Protein AF-A0A3C0DLJ5-F1 (afdb_monomer)

Solvent-accessible surface area (backbone atoms only — not comparable to full-atom values): 8445 Å² total; per-residue (Å²): 140,84,63,68,72,59,55,52,51,51,50,52,49,51,50,53,51,44,49,55,64,76,27,51,67,60,54,44,44,67,79,50,67,74,74,63,48,68,62,45,38,54,42,17,58,76,64,75,43,61,41,66,59,54,50,51,48,23,43,72,58,29,67,68,31,35,83,37,67,49,98,91,56,24,29,5,29,49,40,42,40,62,72,59,46,44,52,52,22,49,76,71,75,52,65,65,94,54,74,71,54,33,46,38,61,71,53,21,48,47,50,40,48,50,51,52,44,50,35,20,65,74,44,78,65,32,62,65,42,21,54,48,18,70,76,66,34,57,71,54,47,51,51,33,49,74,72,60,81,41,88,64,123

Foldseek 3Di:
DDDPVVVVVVVVVVVVVVCCVVCVVVVVCVVPVQPPQVLLVVLCVVLVHDSVLLSVQLCVQPVQQLQDADPVGQHGRNRHHPVQLQVQCVVVVRGDPDPVCSSPHNSVSNSNSSQLSVLCVVVVNLPQLSVCCSVVNPVVSVVCCVVVVDVSD

Secondary structure (DSSP, 8-state):
---HHHHHHHHHHHHHHHHHHHTHHHH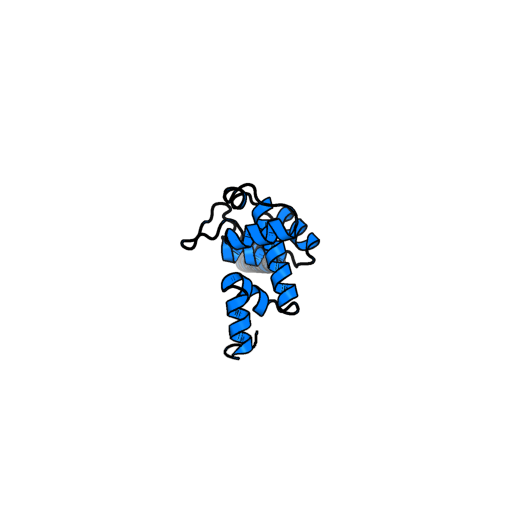HHHHS--TTHHHHHHHHHHHT--HHHHHHHHHHHHTT-TT-B-TT--BTTTTB-HHHHHHHHHHTT---S-GGGGGSHHHHHHHHHHHHHHHHHHTTT-HHHHHHHHHH-HHHHHHHHHTTS----

Sequence (153 aa):
MQPKGRLLRWIIFWVLVAAGFFGGKWFMRFLYPLHYADTIKIEADRNGLDPMLVQAVVRVESRFNPSAKSSKGAIGLMQLMPETADWIAEKKGEPLPNTEELFKPAVNIRLGVSYLKDLLQEFDDSIPTALAAYNAGRGNVRRWLDVKVWDGK

Radius of gyration: 21.62 Å; Cα contacts (8 Å, |Δi|>4): 150; chains: 1; bounding box: 32×76×37 Å

Nearest PDB structures (foldseek):
  5ohu-assembly1_A  TM=9.473E-01  e=5.322E-09  Pseudomonas aeruginosa
  6fc4-assembly1_A  TM=9.479E-01  e=6.911E-09  Pseudomonas aeruginosa
  1qsa-assembly1_A  TM=8.587E-01  e=9.882E-07  Escherichia coli
  1sly-assembly1_A  TM=8.760E-01  e=2.163E-06  Escherichia coli
  4hjv-assembly2_B  TM=8.961E-01  e=1.941E-05  Escherichia coli K-12

Mean predicted aligned error: 7.93 Å

Structure (mmCIF, N/CA/C/O backbone):
data_AF-A0A3C0DLJ5-F1
#
_entry.id   AF-A0A3C0DLJ5-F1
#
loop_
_atom_site.group_PDB
_atom_site.id
_atom_site.type_symbol
_atom_site.label_atom_id
_atom_site.label_alt_id
_atom_site.label_comp_id
_atom_site.label_asym_id
_atom_site.label_entity_id
_atom_site.label_seq_id
_atom_site.pdbx_PDB_ins_code
_atom_site.Cartn_x
_atom_site.Cartn_y
_atom_site.Cartn_z
_atom_site.occupancy
_atom_site.B_iso_or_equiv
_atom_site.auth_seq_id
_atom_site.auth_comp_id
_atom_site.auth_asym_id
_atom_site.auth_atom_id
_atom_site.pdbx_PDB_model_num
ATOM 1 N N . MET A 1 1 ? 12.771 -64.072 17.659 1.00 55.94 1 MET A N 1
ATOM 2 C CA . MET A 1 1 ? 12.129 -62.869 18.251 1.00 55.94 1 MET A CA 1
ATOM 3 C C . MET A 1 1 ? 13.146 -61.730 18.140 1.00 55.94 1 MET A C 1
ATOM 5 O O . MET A 1 1 ? 14.228 -61.919 18.653 1.00 55.94 1 MET A O 1
ATOM 9 N N . GLN A 1 2 ? 13.010 -60.612 17.418 1.00 61.12 2 GLN A N 1
ATOM 10 C CA . GLN A 1 2 ? 11.877 -59.824 16.916 1.00 61.12 2 GLN A CA 1
ATOM 11 C C . GLN A 1 2 ? 12.147 -59.281 15.489 1.00 61.12 2 GLN A C 1
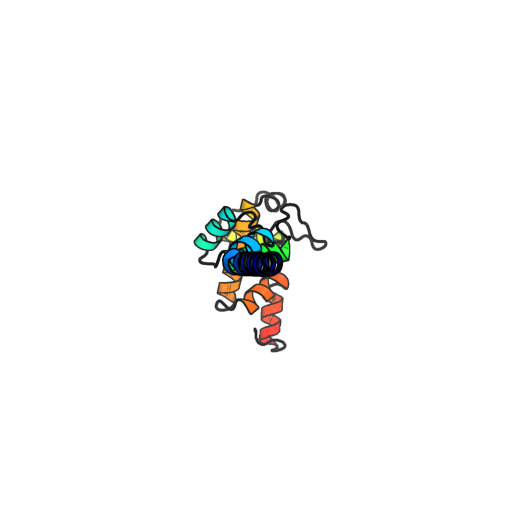ATOM 13 O O . GLN A 1 2 ? 13.308 -59.070 15.136 1.00 61.12 2 GLN A O 1
ATOM 18 N N . PRO A 1 3 ? 11.099 -58.883 14.736 1.00 55.28 3 PRO A N 1
ATOM 19 C CA . PRO A 1 3 ? 11.225 -57.621 13.997 1.00 55.28 3 PRO A CA 1
ATOM 20 C C . PRO A 1 3 ? 9.969 -56.730 14.034 1.00 55.28 3 PRO A C 1
ATOM 22 O O . PRO A 1 3 ? 9.873 -55.789 13.250 1.00 55.28 3 PRO A O 1
ATOM 25 N N . LYS A 1 4 ? 9.015 -56.962 14.950 1.00 58.50 4 LYS A N 1
ATOM 26 C CA . LYS A 1 4 ? 7.794 -56.132 15.046 1.00 58.50 4 LYS A CA 1
ATOM 27 C C . LYS A 1 4 ? 8.103 -54.648 15.329 1.00 58.50 4 LYS A C 1
ATOM 29 O O . LYS A 1 4 ? 7.449 -53.774 14.772 1.00 58.50 4 LYS A O 1
ATOM 34 N N . GLY A 1 5 ? 9.160 -54.355 16.096 1.00 60.75 5 GLY A N 1
ATOM 35 C CA . GLY A 1 5 ? 9.587 -52.979 16.389 1.00 60.75 5 GLY A CA 1
ATOM 36 C C . GLY A 1 5 ? 10.189 -52.218 15.199 1.00 60.75 5 GLY A C 1
ATOM 37 O O . GLY A 1 5 ? 10.123 -50.993 15.169 1.00 60.75 5 GLY A O 1
ATOM 38 N N . ARG A 1 6 ? 10.741 -52.915 14.192 1.00 71.75 6 ARG A N 1
ATOM 39 C CA . ARG A 1 6 ? 11.268 -52.274 12.972 1.00 71.75 6 ARG A CA 1
ATOM 40 C C . ARG A 1 6 ? 10.135 -51.827 12.053 1.00 71.75 6 ARG A C 1
ATOM 42 O O . ARG A 1 6 ? 10.159 -50.701 11.576 1.00 71.75 6 ARG A O 1
ATOM 49 N N . LEU A 1 7 ? 9.125 -52.676 11.869 1.00 76.75 7 LEU A N 1
ATOM 50 C CA . LEU A 1 7 ? 7.953 -52.360 11.051 1.00 76.75 7 LEU A CA 1
ATOM 51 C C . LEU A 1 7 ? 7.152 -51.187 11.636 1.00 76.75 7 LEU A C 1
ATOM 53 O O . LEU A 1 7 ? 6.780 -50.277 10.904 1.00 76.75 7 LEU A O 1
ATOM 57 N N . LEU A 1 8 ? 6.971 -51.155 12.961 1.00 83.50 8 LEU A N 1
ATOM 58 C CA . LEU A 1 8 ? 6.282 -50.057 13.642 1.00 83.50 8 LEU A CA 1
ATOM 59 C C . LEU A 1 8 ? 6.999 -48.708 13.461 1.00 83.50 8 LEU A C 1
ATOM 61 O O . LEU A 1 8 ? 6.348 -47.694 13.239 1.00 83.50 8 LEU A O 1
ATOM 65 N N . ARG A 1 9 ? 8.339 -48.692 13.493 1.00 81.62 9 ARG A N 1
ATOM 66 C CA . ARG A 1 9 ? 9.135 -47.478 13.236 1.00 81.62 9 ARG A CA 1
ATOM 67 C C . ARG A 1 9 ? 8.966 -46.964 11.809 1.00 81.62 9 ARG A C 1
ATOM 69 O O . ARG A 1 9 ? 8.850 -45.759 11.621 1.00 81.62 9 ARG A O 1
ATOM 76 N N . TRP A 1 10 ? 8.900 -47.860 10.827 1.00 87.19 10 TRP A N 1
ATOM 77 C CA . TRP A 1 10 ? 8.634 -47.484 9.438 1.00 87.19 10 TRP A CA 1
ATOM 78 C C . TRP A 1 10 ? 7.205 -46.981 9.232 1.00 87.19 10 TRP A C 1
ATOM 80 O O . TRP A 1 10 ? 7.013 -46.012 8.508 1.00 87.19 10 TRP A O 1
ATOM 90 N N . ILE A 1 11 ? 6.215 -47.566 9.914 1.00 88.31 11 ILE A N 1
ATOM 91 C CA . ILE A 1 11 ? 4.833 -47.065 9.896 1.00 88.31 11 ILE A CA 1
ATOM 92 C C . ILE A 1 11 ? 4.770 -45.655 10.492 1.00 88.31 11 ILE A C 1
ATOM 94 O O . ILE A 1 11 ? 4.225 -44.759 9.859 1.00 88.31 11 ILE A O 1
ATOM 98 N N . ILE A 1 12 ? 5.376 -45.426 11.661 1.00 87.12 12 ILE A N 1
ATOM 99 C CA . ILE A 1 12 ? 5.425 -44.096 12.292 1.00 87.12 12 ILE A CA 1
ATOM 100 C C . ILE A 1 12 ? 6.140 -43.088 11.383 1.00 87.12 12 ILE A C 1
ATOM 102 O O . ILE A 1 12 ? 5.647 -41.980 11.196 1.00 87.12 12 ILE A O 1
ATOM 106 N N . PHE A 1 13 ? 7.261 -43.477 10.772 1.00 88.00 13 PHE A N 1
ATOM 107 C CA . PHE A 1 13 ? 7.987 -42.637 9.821 1.00 88.00 13 PHE A CA 1
ATOM 108 C C . PHE A 1 13 ? 7.111 -42.239 8.627 1.00 88.00 13 PHE A C 1
ATOM 110 O O . PHE A 1 13 ? 6.992 -41.055 8.330 1.00 88.00 13 PHE A O 1
ATOM 117 N N . TRP A 1 14 ? 6.432 -43.195 7.987 1.00 87.69 14 TRP A N 1
ATOM 118 C CA . TRP A 1 14 ? 5.554 -42.906 6.852 1.00 87.69 14 TRP A CA 1
ATOM 119 C C . TRP A 1 14 ? 4.288 -42.140 7.245 1.00 87.69 14 TRP A C 1
ATOM 121 O O . TRP A 1 14 ? 3.825 -41.329 6.453 1.00 87.69 14 TRP A O 1
ATOM 131 N N . VAL A 1 15 ? 3.766 -42.311 8.463 1.00 82.94 15 VAL A N 1
ATOM 132 C CA . VAL A 1 15 ? 2.671 -41.485 9.003 1.00 82.94 15 VAL A CA 1
ATOM 133 C C . VAL A 1 15 ? 3.126 -40.040 9.218 1.00 82.94 15 VAL A C 1
ATOM 135 O O . VAL A 1 15 ? 2.387 -39.126 8.874 1.00 82.94 15 VAL A O 1
ATOM 138 N N . LEU A 1 16 ? 4.343 -39.809 9.719 1.00 80.06 16 LEU A N 1
ATOM 139 C CA . LEU A 1 16 ? 4.908 -38.462 9.875 1.00 80.06 16 LEU A CA 1
ATOM 140 C C . LEU A 1 16 ? 5.226 -37.810 8.522 1.00 80.06 16 LEU A C 1
ATOM 142 O O . LEU A 1 16 ? 4.925 -36.635 8.322 1.00 80.06 16 LEU A O 1
ATOM 146 N N . VAL A 1 17 ? 5.766 -38.578 7.570 1.00 79.56 17 VAL A N 1
ATOM 147 C CA . VAL A 1 17 ? 5.984 -38.128 6.187 1.00 79.56 17 VAL A CA 1
ATOM 148 C C . VAL A 1 17 ? 4.650 -37.796 5.518 1.00 79.56 17 VAL A C 1
ATOM 150 O O . VAL A 1 17 ? 4.517 -36.722 4.941 1.00 79.56 17 VAL A O 1
ATOM 153 N N . ALA A 1 18 ? 3.634 -38.653 5.649 1.00 74.81 18 ALA A N 1
ATOM 154 C CA . ALA A 1 18 ? 2.299 -38.411 5.111 1.00 74.81 18 ALA A CA 1
ATOM 155 C C . ALA A 1 18 ? 1.600 -37.231 5.802 1.00 74.81 18 ALA A C 1
ATOM 157 O O . ALA A 1 18 ? 0.967 -36.435 5.122 1.00 74.81 18 ALA A O 1
ATOM 158 N N . ALA A 1 19 ? 1.752 -37.048 7.115 1.00 70.31 19 ALA A N 1
ATOM 159 C CA . ALA A 1 19 ? 1.232 -35.881 7.827 1.00 70.31 19 ALA A CA 1
ATOM 160 C C . ALA A 1 19 ? 1.895 -34.576 7.353 1.00 70.31 19 ALA A C 1
ATOM 162 O O . ALA A 1 19 ? 1.210 -33.569 7.196 1.00 70.31 19 ALA A O 1
ATOM 163 N N . GLY A 1 20 ? 3.197 -34.596 7.047 1.00 66.50 20 GLY A N 1
ATOM 164 C CA . GLY A 1 20 ? 3.885 -33.475 6.398 1.00 66.50 20 GLY A CA 1
ATOM 165 C C . GLY A 1 20 ? 3.417 -33.239 4.955 1.00 66.50 20 GLY A C 1
ATOM 166 O O . GLY A 1 20 ? 3.228 -32.095 4.548 1.00 66.50 20 GLY A O 1
ATOM 167 N N . PHE A 1 21 ? 3.165 -34.313 4.201 1.00 65.00 21 PHE A N 1
ATOM 168 C CA . PHE A 1 21 ? 2.772 -34.265 2.788 1.00 65.00 21 PHE A CA 1
ATOM 169 C C . PHE A 1 21 ? 1.307 -33.828 2.588 1.00 65.00 21 PHE A C 1
ATOM 171 O O . PHE A 1 21 ? 1.022 -32.951 1.776 1.00 65.00 21 PHE A O 1
ATOM 178 N N . PHE A 1 22 ? 0.373 -34.367 3.378 1.00 60.50 22 PHE A N 1
ATOM 179 C CA . PHE A 1 22 ? -1.043 -33.970 3.402 1.00 60.50 22 PHE A CA 1
ATOM 180 C C . PHE A 1 22 ? -1.285 -32.686 4.214 1.00 60.50 22 PHE A C 1
ATOM 182 O O . PHE A 1 22 ? -2.289 -32.000 4.019 1.00 60.50 22 PHE A O 1
ATOM 189 N N . GLY A 1 23 ? -0.348 -32.316 5.089 1.00 58.69 23 GLY A N 1
ATOM 190 C CA . GLY A 1 23 ? -0.403 -31.124 5.928 1.00 58.69 23 GLY A CA 1
ATOM 191 C C . GLY A 1 23 ? 0.077 -29.841 5.258 1.00 58.69 23 GLY A C 1
ATOM 192 O O . GLY A 1 23 ? 0.071 -28.814 5.925 1.00 58.69 23 GLY A O 1
ATOM 193 N N . GLY A 1 24 ? 0.457 -29.838 3.975 1.00 68.06 24 GLY A N 1
ATOM 194 C CA . GLY A 1 24 ? 1.094 -28.683 3.325 1.00 68.06 24 GLY A CA 1
ATOM 195 C C . GLY A 1 24 ? 0.374 -27.346 3.554 1.00 68.06 24 GLY A C 1
ATOM 196 O O . GLY A 1 24 ? 0.997 -26.367 3.947 1.00 68.06 24 GLY A O 1
ATOM 197 N N . LYS A 1 25 ? -0.959 -27.292 3.426 1.00 68.06 25 LYS A N 1
ATOM 198 C CA . LYS A 1 25 ? -1.722 -26.057 3.707 1.00 68.06 25 LYS A CA 1
ATOM 199 C C . LYS A 1 25 ? -1.898 -25.770 5.201 1.00 68.06 25 LYS A C 1
ATOM 201 O O . LYS A 1 25 ? -1.890 -24.609 5.595 1.00 68.06 25 LYS A O 1
ATOM 206 N N . TRP A 1 26 ? -2.077 -26.798 6.027 1.00 69.69 26 TRP A N 1
ATOM 207 C CA . TRP A 1 26 ? -2.259 -26.645 7.476 1.00 69.69 26 TRP A CA 1
ATOM 208 C C . TRP A 1 26 ? -0.965 -26.183 8.158 1.00 69.69 26 TRP A C 1
ATOM 210 O O . TRP A 1 26 ? -0.971 -25.207 8.901 1.00 69.69 26 TRP A O 1
ATOM 220 N N . PHE A 1 27 ? 0.156 -26.813 7.817 1.00 73.25 27 PHE A N 1
ATOM 221 C CA . PHE A 1 27 ? 1.493 -26.453 8.270 1.00 73.25 27 PHE A CA 1
ATOM 222 C C . PHE A 1 27 ? 1.899 -25.057 7.784 1.00 73.25 27 PHE A C 1
ATOM 224 O O . PHE A 1 27 ? 2.419 -24.261 8.560 1.00 73.25 27 PHE A O 1
ATOM 231 N N . MET A 1 28 ? 1.579 -24.699 6.534 1.00 72.69 28 MET A N 1
ATOM 232 C CA . MET A 1 28 ? 1.812 -23.335 6.049 1.00 72.69 28 MET A CA 1
ATOM 233 C C . MET A 1 28 ? 0.946 -22.304 6.775 1.00 72.69 28 MET A C 1
ATOM 235 O O . MET A 1 28 ? 1.458 -21.251 7.124 1.00 72.69 28 MET A O 1
ATOM 239 N N . ARG A 1 29 ? -0.325 -22.593 7.083 1.00 71.44 29 ARG A N 1
ATOM 240 C CA . ARG A 1 29 ? -1.164 -21.701 7.913 1.00 71.44 29 ARG A CA 1
ATOM 241 C C . ARG A 1 29 ? -0.652 -21.574 9.348 1.00 71.44 29 ARG A C 1
ATOM 243 O O . ARG A 1 29 ? -0.837 -20.529 9.960 1.00 71.44 29 ARG A O 1
ATOM 250 N N . PHE A 1 30 ? -0.003 -22.612 9.867 1.00 77.00 30 PHE A N 1
ATOM 251 C CA . PHE A 1 30 ? 0.663 -22.574 11.165 1.00 77.00 30 PHE A CA 1
ATOM 252 C C . PHE A 1 30 ? 1.916 -21.678 11.142 1.00 77.00 30 PHE A C 1
ATOM 254 O O . PHE A 1 30 ? 2.087 -20.847 12.027 1.00 77.00 30 PHE A O 1
ATOM 261 N N . LEU A 1 31 ? 2.762 -21.784 10.109 1.00 75.50 31 LEU A N 1
ATOM 262 C CA . LEU A 1 31 ? 3.952 -20.931 9.939 1.00 75.50 31 LEU A CA 1
ATOM 263 C C . LEU A 1 31 ? 3.622 -19.491 9.490 1.00 75.50 31 LEU A C 1
ATOM 265 O O . LEU A 1 31 ? 4.371 -18.548 9.763 1.00 75.50 31 LEU A O 1
ATOM 269 N N . TYR A 1 32 ? 2.505 -19.317 8.785 1.00 72.12 32 TYR A N 1
ATOM 270 C CA . TYR A 1 32 ? 2.026 -18.059 8.220 1.00 72.12 32 TYR A CA 1
ATOM 271 C C . TYR A 1 32 ? 0.575 -17.812 8.666 1.00 72.12 32 TYR A C 1
ATOM 273 O O . TYR A 1 32 ? -0.346 -17.957 7.855 1.00 72.12 32 TYR A O 1
ATOM 281 N N . PRO A 1 33 ? 0.349 -17.448 9.945 1.00 78.81 33 PRO A N 1
ATOM 282 C CA . PRO A 1 33 ? -0.986 -17.125 10.428 1.00 78.81 33 PRO A CA 1
ATOM 283 C C . PRO A 1 33 ? -1.562 -15.941 9.642 1.00 78.81 33 PRO A C 1
ATOM 285 O O . PRO A 1 33 ? -0.912 -14.910 9.456 1.00 78.81 33 PRO A O 1
ATOM 288 N N . LEU A 1 34 ? -2.789 -16.115 9.150 1.00 81.12 34 LEU A N 1
ATOM 289 C CA . LEU A 1 34 ? -3.474 -15.148 8.295 1.00 81.12 34 LEU A CA 1
ATOM 290 C C . LEU A 1 34 ? -4.221 -14.133 9.167 1.00 81.12 34 LEU A C 1
ATOM 292 O O . LEU A 1 34 ? -5.417 -14.267 9.418 1.00 81.12 34 LEU A O 1
ATOM 296 N N . HIS A 1 35 ? -3.507 -13.123 9.661 1.00 89.69 35 HIS A N 1
ATOM 297 C CA . HIS A 1 35 ? -4.129 -12.018 10.392 1.00 89.69 35 HIS A CA 1
ATOM 298 C C . HIS A 1 35 ? -4.927 -11.120 9.439 1.00 89.69 35 HIS A C 1
ATOM 300 O O . HIS A 1 35 ? -4.530 -10.918 8.290 1.00 89.69 35 HIS A O 1
ATOM 306 N N . TYR A 1 36 ? -6.049 -10.581 9.932 1.00 96.06 36 TYR A N 1
ATOM 307 C CA . TYR A 1 36 ? -6.948 -9.685 9.188 1.00 96.06 36 TYR A CA 1
ATOM 308 C C . TYR A 1 36 ? -7.472 -10.269 7.864 1.00 96.06 36 TYR A C 1
ATOM 310 O O . TYR A 1 36 ? -7.814 -9.515 6.957 1.00 96.06 36 TYR A O 1
ATOM 318 N N . ALA A 1 37 ? -7.540 -11.602 7.745 1.00 94.12 37 ALA A N 1
ATOM 319 C CA . ALA A 1 37 ? -7.867 -12.293 6.498 1.00 94.12 37 ALA A CA 1
ATOM 320 C C . ALA A 1 37 ? -9.196 -11.830 5.884 1.00 94.12 37 ALA A C 1
ATOM 322 O O . ALA A 1 37 ? -9.245 -11.572 4.686 1.00 94.12 37 ALA A O 1
ATOM 323 N N . ASP A 1 38 ? -10.241 -11.659 6.698 1.00 96.06 38 ASP A N 1
ATOM 324 C CA . ASP A 1 38 ? -11.552 -11.216 6.215 1.00 96.06 38 ASP A CA 1
ATOM 325 C C . ASP A 1 38 ? -11.502 -9.785 5.675 1.00 96.06 38 ASP A C 1
ATOM 327 O O . ASP A 1 38 ? -11.992 -9.516 4.582 1.00 96.06 38 ASP A O 1
ATOM 331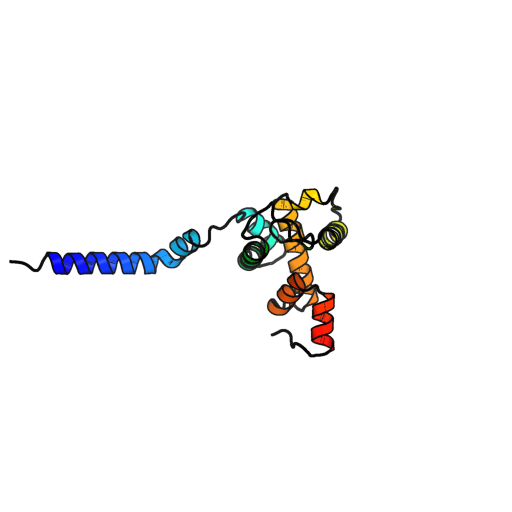 N N . THR A 1 39 ? -10.853 -8.868 6.399 1.00 97.94 39 THR A N 1
ATOM 332 C CA . THR A 1 39 ? -10.695 -7.471 5.971 1.00 97.94 39 THR A CA 1
ATOM 333 C C . THR A 1 39 ? -9.857 -7.372 4.701 1.00 97.94 39 THR A C 1
ATOM 335 O O . THR A 1 39 ? -10.249 -6.680 3.766 1.00 97.94 39 THR A O 1
ATOM 338 N N . ILE A 1 40 ? -8.736 -8.098 4.641 1.00 98.44 40 ILE A N 1
ATOM 339 C CA . ILE A 1 40 ? -7.883 -8.172 3.451 1.00 98.44 40 ILE A CA 1
ATOM 340 C C . ILE A 1 40 ? -8.681 -8.709 2.269 1.00 98.44 40 ILE A C 1
ATOM 342 O O . ILE A 1 40 ? -8.651 -8.106 1.205 1.00 98.44 40 ILE A O 1
ATOM 346 N N . LYS A 1 41 ? -9.420 -9.806 2.456 1.00 97.88 41 LYS A N 1
ATOM 347 C CA . LYS A 1 41 ? -10.227 -10.412 1.398 1.00 97.88 41 LYS A CA 1
ATOM 348 C C . LYS A 1 41 ? -11.296 -9.448 0.889 1.00 97.88 41 LYS A C 1
ATOM 350 O O . LYS A 1 41 ? -11.401 -9.264 -0.314 1.00 97.88 41 LYS A O 1
ATOM 355 N N . ILE A 1 42 ? -12.052 -8.808 1.782 1.00 98.38 42 ILE A N 1
ATOM 356 C CA . ILE A 1 42 ? -13.101 -7.848 1.408 1.00 98.38 42 ILE A CA 1
ATOM 357 C C . ILE A 1 42 ? -12.516 -6.692 0.592 1.00 98.38 42 ILE A C 1
ATOM 359 O O . ILE A 1 42 ? -13.053 -6.356 -0.461 1.00 98.38 42 ILE A O 1
ATOM 363 N N . GLU A 1 43 ? -11.430 -6.077 1.061 1.00 98.50 43 GLU A N 1
ATOM 364 C CA . GLU A 1 43 ? -10.843 -4.925 0.371 1.00 98.50 43 GLU A CA 1
ATOM 365 C C . GLU A 1 43 ? -10.138 -5.328 -0.930 1.00 98.50 43 GLU A C 1
ATOM 367 O O . GLU A 1 43 ? -10.246 -4.608 -1.925 1.00 98.50 43 GLU A O 1
ATOM 372 N N . ALA A 1 44 ? -9.469 -6.483 -0.962 1.00 98.50 44 ALA A N 1
ATOM 373 C CA . ALA A 1 44 ? -8.868 -7.032 -2.175 1.00 98.50 44 ALA A CA 1
ATOM 374 C C . ALA A 1 44 ? -9.938 -7.324 -3.237 1.00 98.50 44 ALA A C 1
ATOM 376 O O . ALA A 1 44 ? -9.827 -6.824 -4.356 1.00 98.50 44 ALA A O 1
ATOM 377 N N . ASP A 1 45 ? -11.019 -8.019 -2.863 1.00 98.38 45 ASP A N 1
ATOM 378 C CA . ASP A 1 45 ? -12.145 -8.330 -3.751 1.00 98.38 45 ASP A CA 1
ATOM 379 C C . ASP A 1 45 ? -12.781 -7.035 -4.300 1.00 98.38 45 ASP A C 1
ATOM 381 O O . ASP A 1 45 ? -13.028 -6.924 -5.501 1.00 98.38 45 ASP A O 1
ATOM 385 N N . ARG A 1 46 ? -12.971 -6.007 -3.454 1.00 97.88 46 ARG A N 1
ATOM 386 C CA . ARG A 1 46 ? -13.494 -4.682 -3.860 1.00 97.88 46 ARG A CA 1
ATOM 387 C C . ARG A 1 46 ? -12.639 -3.970 -4.908 1.00 97.88 46 ARG A C 1
ATOM 389 O O . ARG A 1 46 ? -13.175 -3.169 -5.669 1.00 97.88 46 ARG A O 1
ATOM 396 N N . ASN A 1 47 ? -11.333 -4.225 -4.931 1.00 97.94 47 ASN A N 1
ATOM 397 C CA . ASN A 1 47 ? -10.389 -3.590 -5.855 1.00 97.94 47 ASN A CA 1
ATOM 398 C C . ASN A 1 47 ? -9.930 -4.534 -6.981 1.00 97.94 47 ASN A C 1
ATOM 400 O O . ASN A 1 47 ? -9.081 -4.151 -7.788 1.00 97.94 47 ASN A O 1
ATOM 404 N N . GLY A 1 48 ? -10.474 -5.755 -7.048 1.00 97.81 48 GLY A N 1
ATOM 405 C CA . GLY A 1 48 ? -10.071 -6.769 -8.023 1.00 97.81 48 GLY A CA 1
ATOM 406 C C . GLY A 1 48 ? -8.615 -7.218 -7.868 1.00 97.81 48 GLY A C 1
ATOM 407 O O . GLY A 1 48 ? -7.951 -7.471 -8.869 1.00 97.81 48 GLY A O 1
ATOM 408 N N . LEU A 1 49 ? -8.099 -7.263 -6.636 1.00 98.38 49 LEU A N 1
ATOM 409 C CA . LEU A 1 49 ? -6.754 -7.751 -6.324 1.00 98.38 49 LEU A CA 1
ATOM 410 C C . LEU A 1 49 ? -6.799 -9.168 -5.753 1.00 98.38 49 LEU A C 1
ATOM 412 O O . LEU A 1 49 ? -7.765 -9.552 -5.100 1.00 98.38 49 LEU A O 1
ATOM 416 N N . ASP A 1 50 ? -5.712 -9.918 -5.926 1.00 97.94 50 ASP A N 1
ATOM 417 C CA . ASP A 1 50 ? -5.514 -11.181 -5.214 1.00 97.94 50 ASP A CA 1
ATOM 418 C C . ASP A 1 50 ? -5.329 -10.910 -3.701 1.00 97.94 50 ASP A C 1
ATOM 420 O O . ASP A 1 50 ? -4.374 -10.220 -3.315 1.00 97.94 50 ASP A O 1
ATOM 424 N N . PRO A 1 51 ? -6.180 -11.463 -2.812 1.00 97.44 51 PRO A N 1
ATOM 425 C CA . PRO A 1 51 ? -5.999 -11.343 -1.367 1.00 97.44 51 PRO A CA 1
ATOM 426 C C . PRO A 1 51 ? -4.626 -11.826 -0.880 1.00 97.44 51 PRO A C 1
ATOM 428 O O . PRO A 1 51 ? -4.102 -11.292 0.099 1.00 97.44 51 PRO A O 1
ATOM 431 N N . MET A 1 52 ? -4.013 -12.807 -1.554 1.00 95.62 52 MET A N 1
ATOM 432 C CA . MET A 1 52 ? -2.677 -13.296 -1.205 1.00 95.62 52 MET A CA 1
ATOM 433 C C . MET A 1 52 ? -1.587 -12.261 -1.494 1.00 95.62 52 MET A C 1
ATOM 435 O O . MET A 1 52 ? -0.647 -12.146 -0.705 1.00 95.62 52 MET A O 1
ATOM 439 N N . LEU A 1 53 ? -1.726 -11.471 -2.565 1.00 97.94 53 LEU A N 1
ATOM 440 C CA . LEU A 1 53 ? -0.818 -10.361 -2.861 1.00 97.94 53 LEU A CA 1
ATOM 441 C C . LEU A 1 53 ? -0.897 -9.296 -1.763 1.00 97.94 53 LEU A C 1
ATOM 443 O O . LEU A 1 53 ? 0.128 -8.907 -1.205 1.00 97.94 53 LEU A O 1
ATOM 447 N N . VAL A 1 54 ? -2.110 -8.874 -1.396 1.00 98.38 54 VAL A N 1
ATOM 448 C CA . VAL A 1 54 ? -2.314 -7.892 -0.317 1.00 98.38 54 VAL A CA 1
ATOM 449 C C . VAL A 1 54 ? -1.735 -8.411 0.998 1.00 98.38 54 VAL A C 1
ATOM 451 O O . VAL A 1 54 ? -1.051 -7.687 1.720 1.00 98.38 54 VAL A O 1
ATOM 454 N N . GLN A 1 55 ? -1.953 -9.689 1.301 1.00 96.75 55 GLN A N 1
ATOM 455 C CA . GLN A 1 55 ? -1.425 -10.308 2.507 1.00 96.75 55 GLN A CA 1
ATOM 456 C C . GLN A 1 55 ? 0.106 -10.383 2.520 1.00 96.75 55 GLN A C 1
ATOM 458 O O . GLN A 1 55 ? 0.717 -10.182 3.573 1.00 96.75 55 GLN A O 1
ATOM 463 N N . ALA A 1 56 ? 0.730 -10.635 1.367 1.00 96.75 56 ALA A N 1
ATOM 464 C CA . ALA A 1 56 ? 2.178 -10.583 1.222 1.00 96.75 56 ALA A CA 1
ATOM 465 C C . ALA A 1 56 ? 2.712 -9.169 1.494 1.00 96.75 56 ALA A C 1
ATOM 467 O O . ALA A 1 56 ? 3.659 -9.029 2.268 1.00 96.75 56 ALA A O 1
ATOM 468 N N . VAL A 1 57 ? 2.062 -8.133 0.951 1.00 98.38 57 VAL A N 1
ATOM 469 C CA . VAL A 1 57 ? 2.420 -6.727 1.204 1.00 98.38 57 VAL A CA 1
ATOM 470 C C . VAL A 1 57 ? 2.311 -6.397 2.693 1.00 98.38 57 VAL A C 1
ATOM 472 O O . VAL A 1 57 ? 3.297 -5.985 3.293 1.00 98.38 57 VAL A O 1
ATOM 475 N N . VAL A 1 58 ? 1.174 -6.677 3.341 1.00 98.31 58 VAL A N 1
ATOM 476 C CA . VAL A 1 58 ? 0.993 -6.433 4.789 1.00 98.31 58 VAL A CA 1
ATOM 477 C C . VAL A 1 58 ? 2.079 -7.132 5.620 1.00 98.31 58 VAL A C 1
ATOM 479 O O . VAL A 1 58 ? 2.613 -6.565 6.579 1.00 98.31 58 VAL A O 1
ATOM 482 N N . ARG A 1 59 ? 2.428 -8.375 5.262 1.00 96.44 59 ARG A N 1
ATOM 483 C CA . ARG A 1 59 ? 3.468 -9.138 5.963 1.00 96.44 59 ARG A CA 1
ATOM 484 C C . ARG A 1 59 ? 4.848 -8.499 5.812 1.00 96.44 59 ARG A C 1
ATOM 486 O O . ARG A 1 59 ? 5.581 -8.466 6.800 1.00 96.44 59 ARG A O 1
ATOM 493 N N . VAL A 1 60 ? 5.205 -8.050 4.609 1.00 97.06 60 VAL A N 1
ATOM 494 C CA . VAL A 1 60 ? 6.493 -7.396 4.330 1.00 97.06 60 VAL A CA 1
ATOM 495 C C . VAL A 1 60 ? 6.580 -6.051 5.046 1.00 97.06 60 VAL A C 1
ATOM 497 O O . VAL A 1 60 ? 7.587 -5.784 5.694 1.00 97.06 60 VAL A O 1
ATOM 500 N N . GLU A 1 61 ? 5.511 -5.259 4.998 1.00 98.00 61 GLU A N 1
ATOM 501 C CA . GLU A 1 61 ? 5.501 -3.891 5.514 1.00 98.00 61 GLU A CA 1
ATOM 502 C C . GLU A 1 61 ? 5.495 -3.824 7.047 1.00 98.00 61 GLU A C 1
ATOM 504 O O . GLU A 1 61 ? 6.258 -3.070 7.649 1.00 98.00 61 GLU A O 1
ATOM 509 N N . SER A 1 62 ? 4.665 -4.628 7.717 1.00 98.00 62 SER A N 1
ATOM 510 C CA . SER A 1 62 ? 4.463 -4.493 9.171 1.00 98.00 62 SER A CA 1
ATOM 511 C C . SER A 1 62 ? 4.567 -5.791 9.957 1.00 98.00 62 SER A C 1
ATOM 513 O O . SER A 1 62 ? 4.489 -5.768 11.187 1.00 98.00 62 SER A O 1
ATOM 515 N N . ARG A 1 63 ? 4.682 -6.941 9.279 1.00 96.38 63 ARG A N 1
ATOM 516 C CA . ARG A 1 63 ? 4.481 -8.267 9.889 1.00 96.38 63 ARG A CA 1
ATOM 517 C C . ARG A 1 63 ? 3.152 -8.355 10.650 1.00 96.38 63 ARG A C 1
ATOM 519 O O . ARG A 1 63 ? 3.080 -8.997 11.694 1.00 96.38 63 ARG A O 1
ATOM 526 N N . PHE A 1 64 ? 2.112 -7.717 10.109 1.00 97.12 64 PHE A N 1
ATOM 527 C CA . PHE A 1 64 ? 0.775 -7.609 10.701 1.00 97.12 64 PHE A CA 1
ATOM 528 C C . PHE A 1 64 ? 0.701 -6.811 12.016 1.00 97.12 64 PHE A C 1
ATOM 530 O O . PHE A 1 64 ? -0.258 -6.975 12.766 1.00 97.12 64 PHE A O 1
ATOM 537 N N . ASN A 1 65 ? 1.670 -5.937 12.307 1.00 97.88 65 ASN A N 1
ATOM 538 C CA . ASN A 1 65 ? 1.603 -5.044 13.465 1.00 97.88 65 ASN A CA 1
ATOM 539 C C . ASN A 1 65 ? 0.813 -3.762 13.123 1.00 97.88 65 ASN A C 1
ATOM 541 O O . ASN A 1 65 ? 1.333 -2.910 12.398 1.00 97.88 65 ASN A O 1
ATOM 545 N N . PRO A 1 66 ? -0.409 -3.563 13.656 1.00 98.06 66 PRO A N 1
ATOM 546 C CA . PRO A 1 66 ? -1.212 -2.382 13.342 1.00 98.06 66 PRO A CA 1
ATOM 547 C C . PRO A 1 66 ? -0.655 -1.093 13.954 1.00 98.06 66 PRO A C 1
ATOM 549 O O . PRO A 1 66 ? -0.976 -0.014 13.473 1.00 98.06 66 PRO A O 1
ATOM 552 N N . SER A 1 67 ? 0.203 -1.192 14.972 1.00 98.25 67 SER A N 1
ATOM 553 C CA . SER A 1 67 ? 0.859 -0.056 15.628 1.00 98.25 67 SER A CA 1
ATOM 554 C C . SER A 1 67 ? 2.235 0.267 15.032 1.00 98.25 67 SER A C 1
ATOM 556 O O . SER A 1 67 ? 2.974 1.071 15.598 1.00 98.25 67 SER A O 1
ATOM 558 N N . ALA A 1 68 ? 2.617 -0.369 13.919 1.00 98.31 68 ALA A N 1
ATOM 559 C CA . ALA A 1 68 ? 3.911 -0.143 13.288 1.00 98.31 68 ALA A CA 1
ATOM 560 C C . ALA A 1 68 ? 4.055 1.307 12.801 1.00 98.31 68 ALA A C 1
ATOM 562 O O . ALA A 1 68 ? 3.172 1.840 12.127 1.00 98.31 68 ALA A O 1
ATOM 563 N N . LYS A 1 69 ? 5.200 1.924 13.100 1.00 98.38 69 LYS A N 1
ATOM 564 C CA . LYS A 1 69 ? 5.593 3.233 12.575 1.00 98.38 69 LYS A CA 1
ATOM 565 C C . LYS A 1 69 ? 7.064 3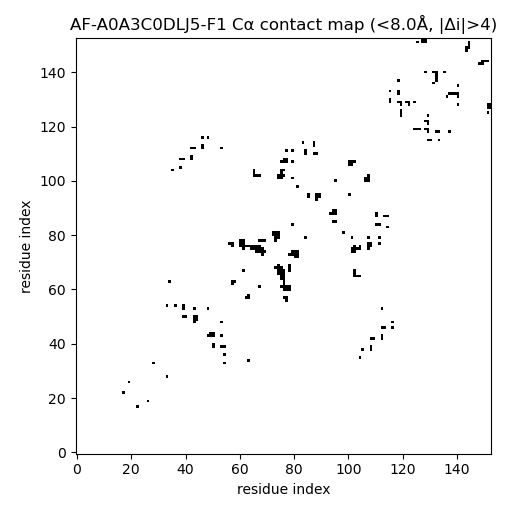.195 12.172 1.00 98.38 69 LYS A C 1
ATOM 567 O O . LYS A 1 69 ? 7.910 2.871 13.005 1.00 98.38 69 LYS A O 1
ATOM 572 N N . SER A 1 70 ? 7.376 3.498 10.915 1.00 97.19 70 SER A N 1
ATOM 573 C CA . SER A 1 70 ? 8.767 3.542 10.454 1.00 97.19 70 SER A CA 1
ATOM 574 C C . SER A 1 70 ? 9.470 4.828 10.893 1.00 97.19 70 SER A C 1
ATOM 576 O O . SER A 1 70 ? 8.834 5.828 11.228 1.00 97.19 70 SER A O 1
ATOM 578 N N . SER A 1 71 ? 10.804 4.839 10.827 1.00 97.12 71 SER A N 1
ATOM 579 C CA . SER A 1 71 ? 11.612 6.043 11.076 1.00 97.12 71 SER A CA 1
ATOM 580 C C . SER A 1 71 ? 11.323 7.181 10.092 1.00 97.12 71 SER A C 1
ATOM 582 O O . SER A 1 71 ? 11.535 8.342 10.426 1.00 97.12 71 SER A O 1
ATOM 584 N N . LYS A 1 72 ? 10.820 6.854 8.895 1.00 95.06 72 LYS A N 1
ATOM 585 C CA . LYS A 1 72 ? 10.413 7.823 7.869 1.00 95.06 72 LYS A CA 1
ATOM 586 C C . LYS A 1 72 ? 8.968 8.300 8.032 1.00 95.06 72 LYS A C 1
ATOM 588 O O . LYS A 1 72 ? 8.558 9.190 7.304 1.00 95.06 72 LYS A O 1
ATOM 593 N N . GLY A 1 73 ? 8.210 7.729 8.970 1.00 97.19 73 GLY A N 1
ATOM 594 C CA . GLY A 1 73 ? 6.844 8.153 9.277 1.00 97.19 73 GLY A CA 1
ATOM 595 C C . GLY A 1 73 ? 5.732 7.317 8.644 1.00 97.19 73 GLY A C 1
ATOM 596 O O . GLY A 1 73 ? 4.575 7.650 8.855 1.00 97.19 73 GLY A O 1
ATOM 597 N N . ALA A 1 74 ? 6.045 6.228 7.939 1.00 98.38 74 ALA A N 1
ATOM 598 C CA . ALA A 1 74 ? 5.039 5.297 7.417 1.00 98.38 74 ALA A CA 1
ATOM 599 C C . ALA A 1 74 ? 4.274 4.592 8.557 1.00 98.38 74 ALA A C 1
ATOM 601 O O . ALA A 1 74 ? 4.895 4.217 9.554 1.00 98.38 74 ALA A O 1
ATOM 602 N N . ILE A 1 75 ? 2.954 4.412 8.425 1.00 98.75 75 ILE A N 1
ATOM 603 C CA . ILE A 1 75 ? 2.057 4.017 9.528 1.00 98.75 75 ILE A CA 1
ATOM 604 C C . ILE A 1 75 ? 1.244 2.758 9.201 1.00 98.75 75 ILE A C 1
ATOM 606 O O . ILE A 1 75 ? 0.696 2.599 8.108 1.00 98.75 75 ILE A O 1
ATOM 610 N N . GLY A 1 76 ? 1.113 1.884 10.200 1.00 98.56 76 GLY A N 1
ATOM 611 C CA . GLY A 1 76 ? 0.149 0.791 10.249 1.00 98.56 76 GLY A CA 1
ATOM 612 C C . GLY A 1 76 ? 0.508 -0.425 9.397 1.00 98.56 76 GLY A C 1
ATOM 613 O O . GLY A 1 76 ? 1.664 -0.645 9.027 1.00 98.56 76 GLY A O 1
ATOM 614 N N . LEU A 1 77 ? -0.508 -1.243 9.117 1.00 98.62 77 LEU A N 1
ATOM 615 C CA . LEU A 1 77 ? -0.369 -2.583 8.538 1.00 98.62 77 LEU A CA 1
ATOM 616 C C . LEU A 1 77 ? 0.306 -2.614 7.162 1.00 98.62 77 LEU A C 1
ATOM 618 O O . LEU A 1 77 ? 1.089 -3.519 6.883 1.00 98.62 77 LEU A O 1
ATOM 622 N N . MET A 1 78 ? -0.005 -1.639 6.319 1.00 98.75 78 MET A N 1
ATOM 623 C CA . MET A 1 78 ? 0.499 -1.500 4.956 1.00 98.75 78 MET A CA 1
ATOM 624 C C . MET A 1 78 ? 1.496 -0.341 4.820 1.00 98.75 78 MET A C 1
ATOM 626 O O . MET A 1 78 ? 1.775 0.074 3.698 1.00 98.75 78 MET A O 1
ATOM 630 N N . GLN A 1 79 ? 2.002 0.177 5.954 1.00 98.69 79 GLN A N 1
ATOM 631 C CA . GLN A 1 79 ? 3.013 1.241 6.041 1.00 98.69 79 GLN A CA 1
ATOM 632 C C . GLN A 1 79 ? 2.739 2.406 5.080 1.00 98.69 79 GLN A C 1
ATOM 634 O O . GLN A 1 79 ? 3.550 2.749 4.224 1.00 98.69 79 GLN A O 1
ATOM 639 N N . LEU A 1 80 ? 1.578 3.040 5.232 1.00 98.50 80 LEU A N 1
ATOM 640 C CA . LEU A 1 80 ? 1.226 4.197 4.414 1.00 98.50 80 LEU A CA 1
ATOM 641 C C . LEU A 1 80 ? 1.923 5.450 4.927 1.00 98.50 80 LEU A C 1
ATOM 643 O O . LEU A 1 80 ? 1.905 5.731 6.126 1.00 98.50 80 LEU A O 1
ATOM 647 N N . MET A 1 81 ? 2.500 6.219 4.007 1.00 98.00 81 MET A N 1
ATOM 648 C CA . MET A 1 81 ? 2.893 7.597 4.286 1.00 98.00 81 MET A CA 1
ATOM 649 C C . MET A 1 81 ? 1.630 8.448 4.478 1.00 98.00 81 MET A C 1
ATOM 651 O O . MET A 1 81 ? 0.696 8.276 3.686 1.00 98.00 81 MET A O 1
ATOM 655 N N . PRO A 1 82 ? 1.579 9.354 5.472 1.00 97.81 82 PRO A N 1
ATOM 656 C CA . PRO A 1 82 ? 0.418 10.214 5.704 1.00 97.81 82 PRO A CA 1
ATOM 657 C C . PRO A 1 82 ? -0.064 10.929 4.440 1.00 97.81 82 PRO A C 1
ATOM 659 O O . PRO A 1 82 ? -1.231 10.820 4.085 1.00 97.81 82 PRO A O 1
ATOM 662 N N . GLU A 1 83 ? 0.856 11.517 3.674 1.00 96.81 83 GLU A N 1
ATOM 663 C CA . GLU A 1 83 ? 0.536 12.261 2.453 1.00 96.81 83 GLU A CA 1
ATOM 664 C C . GLU A 1 83 ? -0.072 11.358 1.369 1.00 96.81 83 GLU A C 1
ATOM 666 O O . GLU A 1 8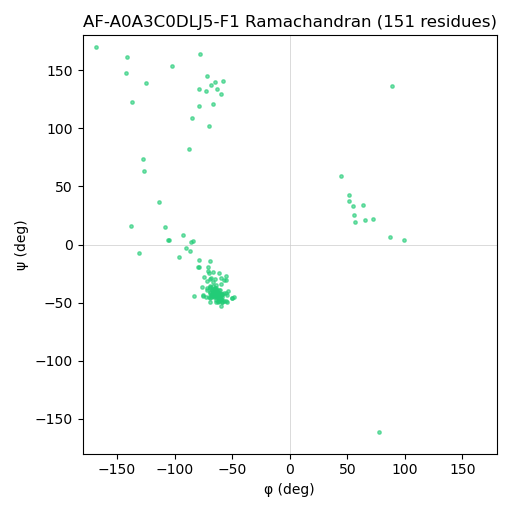3 ? -0.943 11.766 0.606 1.00 96.81 83 GLU A O 1
ATOM 671 N N . THR A 1 84 ? 0.376 10.100 1.301 1.00 97.19 84 THR A N 1
ATOM 672 C CA . THR A 1 84 ? -0.178 9.108 0.367 1.00 97.19 84 THR A CA 1
ATOM 673 C C . THR A 1 84 ? -1.571 8.663 0.795 1.00 97.19 84 THR A C 1
ATOM 675 O O . THR A 1 84 ? -2.447 8.470 -0.051 1.00 97.19 84 THR A O 1
ATOM 678 N N . ALA A 1 85 ? -1.779 8.487 2.099 1.00 97.69 85 ALA A N 1
ATOM 679 C CA . ALA A 1 85 ? -3.067 8.095 2.638 1.00 97.69 85 ALA A CA 1
ATOM 680 C C . ALA A 1 85 ? -4.114 9.199 2.450 1.00 97.69 85 ALA A C 1
ATOM 682 O O . ALA A 1 85 ? -5.211 8.890 1.990 1.00 97.69 85 ALA A O 1
ATOM 683 N N . ASP A 1 86 ? -3.752 10.455 2.721 1.00 97.75 86 ASP A N 1
ATOM 684 C CA . ASP A 1 86 ? -4.609 11.623 2.503 1.00 97.75 86 ASP A CA 1
ATOM 685 C C . ASP A 1 86 ? -4.984 11.757 1.025 1.00 97.75 86 ASP A C 1
ATOM 687 O O . ASP A 1 86 ? -6.163 11.845 0.692 1.00 97.75 86 ASP A O 1
ATOM 691 N N . TRP A 1 87 ? -4.008 11.641 0.120 1.00 97.06 87 TRP A N 1
ATOM 692 C CA . TRP A 1 87 ? -4.265 11.698 -1.319 1.00 97.06 87 TRP A CA 1
ATOM 693 C C . TRP A 1 87 ? -5.251 10.615 -1.799 1.00 97.06 87 TRP A C 1
ATOM 695 O O . TRP A 1 87 ? -6.178 10.903 -2.560 1.00 97.06 87 TRP A O 1
ATOM 705 N N . ILE A 1 88 ? -5.093 9.363 -1.347 1.00 97.62 88 ILE A N 1
ATOM 706 C CA . ILE A 1 88 ? -6.044 8.286 -1.677 1.00 97.62 88 ILE A CA 1
ATOM 707 C C . ILE A 1 88 ? -7.414 8.544 -1.046 1.00 97.62 88 ILE A C 1
ATOM 709 O O . ILE A 1 88 ? -8.435 8.325 -1.697 1.00 97.62 88 ILE A O 1
ATOM 713 N N . ALA A 1 89 ? -7.448 8.980 0.211 1.00 97.31 89 ALA A N 1
ATOM 714 C CA . ALA A 1 89 ? -8.671 9.270 0.947 1.00 97.31 89 ALA A CA 1
ATOM 715 C C . ALA A 1 89 ? -9.498 10.361 0.245 1.00 97.31 89 ALA A C 1
ATOM 717 O O . ALA A 1 89 ? -10.686 10.164 -0.020 1.00 97.31 89 ALA A O 1
ATOM 718 N N . GLU A 1 90 ? -8.855 11.453 -0.170 1.00 96.62 90 GLU A N 1
ATOM 719 C CA . GLU A 1 90 ? -9.461 12.517 -0.974 1.00 96.62 90 GLU A CA 1
ATOM 720 C C . GLU A 1 90 ? -9.954 12.008 -2.330 1.00 96.62 90 GLU A C 1
ATOM 722 O O . GLU A 1 90 ? -11.101 12.259 -2.702 1.00 96.62 90 GLU A O 1
ATOM 727 N N . LYS A 1 91 ? -9.137 11.220 -3.046 1.00 95.25 91 LYS A N 1
ATOM 728 C CA . LYS A 1 91 ? -9.524 10.614 -4.332 1.00 95.25 91 LYS A CA 1
ATOM 729 C C . LYS A 1 91 ? -10.784 9.747 -4.212 1.00 95.25 91 LYS A C 1
ATOM 731 O O . LYS A 1 91 ? -11.542 9.637 -5.175 1.00 95.25 91 LYS A O 1
ATOM 736 N N . LYS A 1 92 ? -11.020 9.134 -3.048 1.00 93.25 92 LYS A N 1
ATOM 737 C CA . LYS A 1 92 ? -12.217 8.326 -2.760 1.00 93.25 92 LYS A CA 1
ATOM 738 C C . LYS A 1 92 ? -13.380 9.127 -2.163 1.00 93.25 92 LYS A C 1
ATOM 740 O O . LYS A 1 92 ? -14.443 8.550 -1.963 1.00 93.25 92 LYS A O 1
ATOM 745 N N . GLY A 1 93 ? -13.209 10.424 -1.902 1.00 94.88 93 GLY A N 1
ATOM 746 C CA . GLY A 1 93 ? -14.227 1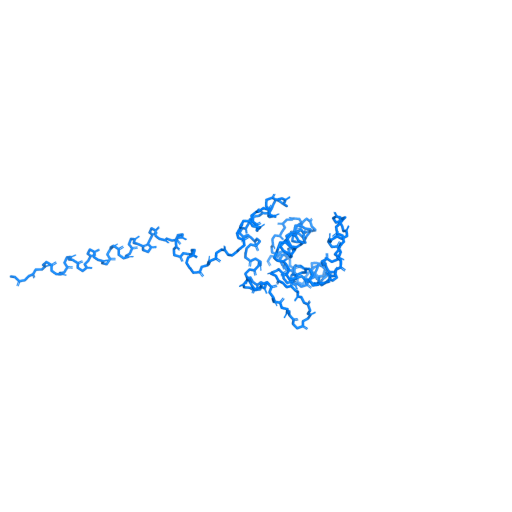1.263 -1.261 1.00 94.88 93 GLY A CA 1
ATOM 747 C C . GLY A 1 93 ? -14.415 10.978 0.234 1.00 94.88 93 GLY A C 1
ATOM 748 O O . GLY A 1 93 ? -15.466 11.285 0.788 1.00 94.88 93 GLY A O 1
ATOM 749 N N . GLU A 1 94 ? -13.413 10.385 0.886 1.00 93.00 94 GLU A N 1
ATOM 750 C CA . GLU A 1 94 ? -13.427 9.983 2.297 1.00 93.00 94 GLU A CA 1
ATOM 751 C C . GLU A 1 94 ? -12.214 10.577 3.043 1.00 93.00 94 GLU A C 1
ATOM 753 O O . GLU A 1 94 ? -11.361 9.812 3.492 1.00 93.00 94 GLU A O 1
ATOM 758 N N . PRO A 1 95 ? -12.078 11.913 3.162 1.00 93.50 95 PRO A N 1
ATOM 759 C CA . PRO A 1 95 ? -10.897 12.531 3.765 1.00 93.50 95 PRO A CA 1
ATOM 760 C C . PRO A 1 95 ? -10.665 12.039 5.198 1.00 93.50 95 PRO A C 1
ATOM 762 O O . PRO A 1 95 ? -11.606 11.861 5.980 1.00 93.50 95 PRO A O 1
ATOM 765 N N . LEU A 1 96 ? -9.395 11.825 5.545 1.00 94.19 96 LEU A N 1
ATOM 766 C CA . LEU A 1 96 ? -9.020 11.380 6.879 1.00 94.19 96 LEU A CA 1
ATOM 767 C C . LEU A 1 96 ? -9.186 12.528 7.885 1.00 94.19 96 LEU A C 1
ATOM 769 O O . LEU A 1 96 ? -8.699 13.630 7.644 1.00 94.19 96 LEU A O 1
ATOM 773 N N . PRO A 1 97 ? -9.831 12.295 9.041 1.00 91.44 97 PRO A N 1
ATOM 774 C CA . PRO A 1 97 ? -9.937 13.317 10.078 1.00 91.44 97 PRO A CA 1
ATOM 775 C C . PRO A 1 97 ? -8.585 13.630 10.735 1.00 91.44 97 PRO A C 1
ATOM 777 O O . PRO A 1 97 ? -8.402 14.734 11.242 1.00 91.44 97 PRO A O 1
ATOM 780 N N . ASN A 1 98 ? -7.667 12.658 10.781 1.00 95.44 98 ASN A N 1
ATOM 781 C CA . ASN A 1 98 ? -6.300 12.790 11.287 1.00 95.44 98 ASN A CA 1
ATOM 782 C C . ASN A 1 98 ? -5.456 11.552 10.918 1.00 95.44 98 ASN A C 1
ATOM 784 O O . ASN A 1 98 ? -5.982 10.531 10.465 1.00 95.44 98 ASN A O 1
ATOM 788 N N . THR A 1 99 ? -4.142 11.633 11.144 1.00 94.81 99 THR A N 1
ATOM 789 C CA . THR A 1 99 ? -3.191 10.556 10.817 1.00 94.81 99 THR A CA 1
ATOM 790 C C . THR A 1 99 ? -3.301 9.331 11.727 1.00 94.81 99 THR A C 1
ATOM 792 O O . THR A 1 99 ? -2.917 8.229 11.335 1.00 94.81 99 THR A O 1
ATOM 795 N N . GLU A 1 100 ? -3.843 9.483 12.933 1.00 97.25 100 GLU A N 1
ATOM 796 C CA . GLU A 1 100 ? -4.001 8.419 13.922 1.00 97.25 100 GLU A CA 1
ATOM 797 C C . GLU A 1 100 ? -4.995 7.347 13.454 1.00 97.25 100 GLU A C 1
ATOM 799 O O . GLU A 1 100 ? -4.883 6.180 13.840 1.00 97.25 100 GLU A O 1
ATOM 804 N N . GLU A 1 101 ? -5.914 7.699 12.551 1.00 97.94 101 GLU A N 1
ATOM 805 C CA . GLU A 1 101 ? -6.789 6.747 11.862 1.00 97.94 101 GLU A CA 1
ATOM 806 C C . GLU A 1 101 ? -6.012 5.647 11.126 1.00 97.94 101 GLU A C 1
ATOM 808 O O . GLU A 1 101 ? -6.503 4.523 11.002 1.00 97.94 101 GLU A O 1
ATOM 813 N N . LEU A 1 102 ? -4.774 5.915 10.697 1.00 98.31 102 LEU A N 1
ATOM 814 C CA . LEU A 1 102 ? -3.932 4.933 10.010 1.00 98.31 102 LEU A CA 1
ATOM 815 C C . LEU A 1 102 ? -3.465 3.790 10.915 1.00 98.31 102 LEU A C 1
ATOM 817 O O . LEU A 1 102 ? -3.031 2.762 10.396 1.00 98.31 102 LEU A O 1
ATOM 821 N N . PHE A 1 103 ? -3.595 3.906 12.238 1.00 98.50 103 PHE A N 1
ATOM 822 C CA . PHE A 1 103 ? -3.385 2.778 13.149 1.00 98.50 103 PHE A CA 1
ATOM 823 C C . PHE A 1 103 ? -4.588 1.825 13.205 1.00 98.50 103 PHE A C 1
ATOM 825 O O . PHE A 1 103 ? -4.462 0.707 13.708 1.00 98.50 103 PHE A O 1
ATOM 832 N N . LYS A 1 104 ? -5.760 2.218 12.680 1.00 98.38 104 LYS A N 1
ATOM 833 C CA . LYS A 1 104 ? -6.938 1.343 12.619 1.00 98.38 104 LYS A CA 1
ATOM 834 C C . LYS A 1 104 ? -6.785 0.358 11.452 1.00 98.38 104 LYS A C 1
ATOM 836 O O . LYS A 1 104 ? -6.760 0.792 10.298 1.00 98.38 104 LYS A O 1
ATOM 841 N N . PRO A 1 105 ? -6.767 -0.969 11.702 1.00 98.25 105 PRO A N 1
ATOM 842 C CA . PRO A 1 105 ? -6.547 -1.980 10.664 1.00 98.25 105 PRO A CA 1
ATOM 843 C C . PRO A 1 105 ? -7.432 -1.831 9.425 1.00 98.25 105 PRO A C 1
ATOM 845 O O . PRO A 1 105 ? -6.937 -1.884 8.305 1.00 98.25 105 PRO A O 1
ATOM 848 N N . ALA A 1 106 ? -8.734 -1.605 9.623 1.00 97.88 106 ALA A N 1
ATOM 849 C CA . ALA A 1 106 ? -9.695 -1.497 8.529 1.00 97.88 106 ALA A CA 1
ATOM 850 C C . ALA A 1 106 ? -9.446 -0.274 7.634 1.00 97.88 106 ALA A C 1
ATOM 852 O O . ALA A 1 106 ? -9.577 -0.377 6.418 1.00 97.88 106 ALA A O 1
ATOM 853 N N . VAL A 1 107 ? -9.063 0.867 8.220 1.00 98.19 107 VAL A N 1
ATOM 854 C CA . VAL A 1 107 ? -8.738 2.089 7.467 1.00 98.19 107 VAL A CA 1
ATOM 855 C C . VAL A 1 107 ? -7.439 1.886 6.695 1.00 98.19 107 VAL A C 1
ATOM 857 O O . VAL A 1 107 ? -7.400 2.096 5.486 1.00 98.19 107 VAL A O 1
ATOM 860 N N . ASN A 1 108 ? -6.399 1.402 7.376 1.00 98.69 108 ASN A N 1
ATOM 861 C CA . ASN A 1 108 ? -5.081 1.214 6.783 1.00 98.69 108 ASN A CA 1
ATOM 862 C C . ASN A 1 108 ? -5.097 0.203 5.624 1.00 98.69 108 ASN A C 1
ATOM 864 O O . ASN A 1 108 ? -4.563 0.492 4.557 1.00 98.69 108 ASN A O 1
ATOM 868 N N . ILE A 1 109 ? -5.776 -0.940 5.798 1.00 98.69 109 ILE A N 1
ATOM 869 C CA . ILE A 1 109 ? -5.937 -1.941 4.734 1.00 98.69 109 ILE A CA 1
ATOM 870 C C . ILE A 1 109 ? -6.746 -1.359 3.571 1.00 98.69 109 ILE A C 1
ATOM 872 O O . ILE A 1 109 ? -6.317 -1.471 2.428 1.00 98.69 109 ILE A O 1
ATOM 876 N N . ARG A 1 110 ? -7.884 -0.699 3.828 1.00 98.44 110 ARG A N 1
ATOM 877 C CA . ARG A 1 110 ? -8.719 -0.119 2.760 1.00 98.44 110 ARG A CA 1
ATOM 878 C C . ARG A 1 110 ? -7.940 0.874 1.899 1.00 98.44 110 ARG A C 1
ATOM 880 O O . ARG A 1 110 ? -7.984 0.793 0.668 1.00 98.44 110 ARG A O 1
ATOM 887 N N . LEU A 1 111 ? -7.225 1.804 2.531 1.00 98.56 111 LEU A N 1
ATOM 888 C CA . LEU A 1 111 ? -6.435 2.809 1.820 1.00 98.56 111 LEU A CA 1
ATOM 889 C C . LEU A 1 111 ? -5.222 2.185 1.125 1.00 98.56 111 LEU A C 1
ATOM 891 O O . LEU A 1 111 ? -4.977 2.492 -0.038 1.00 98.56 111 LEU A O 1
ATOM 895 N N . GLY A 1 112 ? -4.513 1.259 1.774 1.00 98.56 112 GLY A N 1
ATOM 896 C CA . GLY A 1 112 ? -3.324 0.637 1.192 1.00 98.56 112 GLY A CA 1
ATOM 897 C C . GLY A 1 112 ? -3.635 -0.293 0.027 1.00 98.56 112 GLY A C 1
ATOM 898 O O . GLY A 1 112 ? -2.922 -0.281 -0.972 1.00 98.56 112 GLY A O 1
ATOM 899 N N . VAL A 1 113 ? -4.749 -1.024 0.083 1.00 98.75 113 VAL A N 1
ATOM 900 C CA . VAL A 1 113 ? -5.250 -1.810 -1.053 1.00 98.75 113 VAL A CA 1
ATOM 901 C C . VAL A 1 113 ? -5.651 -0.900 -2.214 1.00 98.75 113 VAL A C 1
ATOM 903 O O . VAL A 1 113 ? -5.337 -1.200 -3.364 1.00 98.75 113 VAL A O 1
ATOM 906 N N . SER A 1 114 ?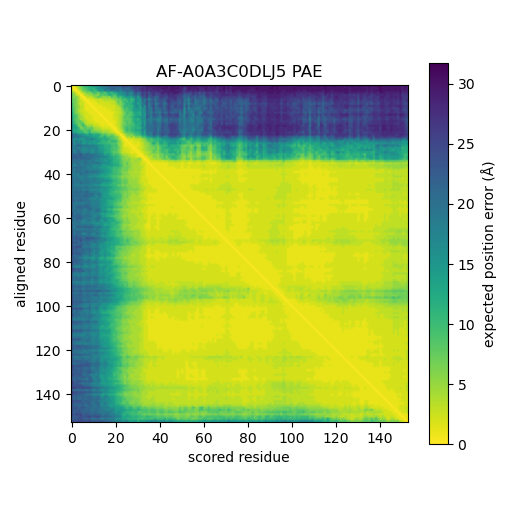 -6.289 0.236 -1.921 1.00 98.56 114 SER A N 1
ATOM 907 C CA . SER A 1 114 ? -6.649 1.219 -2.951 1.00 98.56 114 SER A CA 1
ATOM 908 C C . SER A 1 114 ? -5.404 1.834 -3.600 1.00 98.56 114 SER A C 1
ATOM 910 O O . SER A 1 114 ? -5.348 1.960 -4.819 1.00 98.56 114 SER A O 1
ATOM 912 N N . TYR A 1 115 ? -4.383 2.157 -2.800 1.00 98.62 115 TYR A N 1
ATOM 913 C CA . TYR A 1 115 ? -3.093 2.642 -3.289 1.00 98.62 115 TYR A CA 1
ATOM 914 C C . TYR A 1 115 ? -2.379 1.598 -4.153 1.00 98.62 115 TYR A C 1
ATOM 916 O O . TYR A 1 115 ? -1.898 1.917 -5.236 1.00 98.62 115 TYR A O 1
ATOM 924 N N . LEU A 1 116 ? -2.359 0.333 -3.724 1.00 98.69 116 LEU A N 1
ATOM 925 C CA . LEU A 1 116 ? -1.775 -0.754 -4.505 1.00 98.69 116 LEU A CA 1
ATOM 926 C C . LEU A 1 116 ? -2.499 -0.945 -5.845 1.00 98.69 116 LEU A C 1
ATOM 928 O O . LEU A 1 116 ? -1.840 -1.132 -6.866 1.00 98.69 116 LEU A O 1
ATOM 932 N N . LYS A 1 117 ? -3.838 -0.863 -5.867 1.00 98.56 117 LYS A N 1
ATOM 933 C CA . LYS A 1 117 ? -4.599 -0.942 -7.121 1.00 98.56 117 LYS A CA 1
ATOM 934 C C . LYS A 1 117 ? -4.296 0.233 -8.045 1.00 98.56 117 LYS A C 1
ATOM 936 O O . LYS A 1 117 ? -4.154 0.025 -9.245 1.00 98.56 117 LYS A O 1
ATOM 941 N N . ASP A 1 118 ? -4.175 1.437 -7.497 1.00 98.31 118 ASP A N 1
ATOM 942 C CA . ASP A 1 118 ? -3.811 2.630 -8.260 1.00 98.31 118 ASP A CA 1
ATOM 943 C C . ASP A 1 118 ? -2.431 2.483 -8.918 1.00 98.31 118 ASP A C 1
ATOM 945 O O . ASP A 1 118 ? -2.278 2.773 -10.100 1.00 98.31 118 ASP A O 1
ATOM 949 N N . LEU A 1 119 ? -1.452 1.934 -8.192 1.00 98.44 119 LEU A N 1
ATOM 950 C CA . LEU A 1 119 ? -0.132 1.633 -8.746 1.00 98.44 119 LEU A CA 1
ATOM 951 C C . LEU A 1 119 ? -0.185 0.546 -9.825 1.00 98.44 119 LEU A C 1
ATOM 953 O O . LEU A 1 119 ? 0.465 0.682 -10.854 1.00 98.44 119 LEU A O 1
ATOM 957 N N . LEU A 1 120 ? -0.968 -0.516 -9.628 1.00 98.50 120 LEU A N 1
ATOM 958 C CA . LEU A 1 120 ? -1.153 -1.537 -10.663 1.00 98.50 120 LEU A CA 1
ATOM 959 C C . LEU A 1 120 ? -1.766 -0.943 -11.935 1.00 98.50 120 LEU A C 1
ATOM 961 O O . LEU A 1 120 ? -1.272 -1.214 -13.019 1.00 98.50 120 LEU A O 1
ATOM 965 N N . GLN A 1 121 ? -2.776 -0.079 -11.812 1.00 97.94 121 GLN A N 1
ATOM 966 C CA . GLN A 1 121 ? -3.357 0.620 -12.963 1.00 97.94 121 GLN A CA 1
ATOM 967 C C . GLN A 1 121 ? -2.355 1.548 -13.655 1.00 97.94 121 GLN A C 1
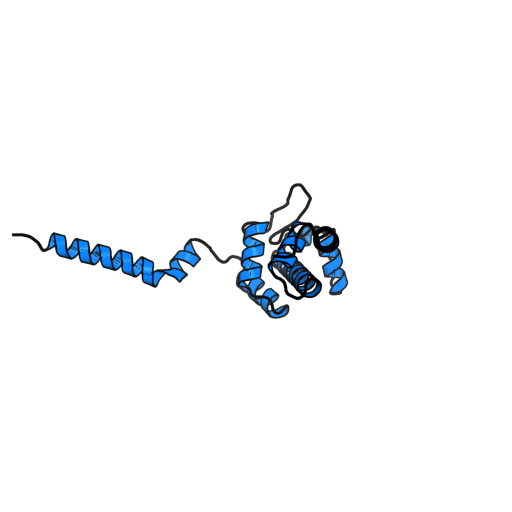ATOM 969 O O . GLN A 1 121 ? -2.356 1.645 -14.876 1.00 97.94 121 GLN A O 1
ATOM 974 N N . GLU A 1 122 ? -1.512 2.235 -12.885 1.00 97.00 122 GLU A N 1
ATOM 975 C CA . GLU A 1 122 ? -0.492 3.139 -13.417 1.00 97.00 122 GLU A CA 1
ATOM 976 C C . GLU A 1 122 ? 0.601 2.408 -14.210 1.00 97.00 122 GLU A C 1
ATOM 978 O O . GLU A 1 122 ? 1.142 2.967 -15.160 1.00 97.00 122 GLU A O 1
ATOM 983 N N . PHE A 1 123 ? 0.925 1.173 -13.824 1.00 96.94 123 PHE A N 1
ATOM 984 C CA . PHE A 1 123 ? 2.011 0.384 -14.405 1.00 96.94 123 PHE A CA 1
ATOM 985 C C . PHE A 1 123 ? 1.504 -0.849 -15.173 1.00 96.94 123 PHE A C 1
ATOM 987 O O . PHE A 1 123 ? 2.135 -1.905 -15.117 1.00 96.94 123 PHE A O 1
ATOM 994 N N . ASP A 1 124 ? 0.368 -0.725 -15.870 1.00 96.44 124 ASP A N 1
ATOM 995 C CA . ASP A 1 124 ? -0.193 -1.742 -16.780 1.00 96.44 124 ASP A CA 1
ATOM 996 C C . ASP A 1 124 ? -0.325 -3.150 -16.150 1.00 96.44 124 ASP A C 1
ATOM 998 O O . ASP A 1 124 ? 0.023 -4.168 -16.747 1.00 96.44 124 ASP A O 1
ATOM 1002 N N . ASP A 1 125 ? -0.791 -3.198 -14.898 1.00 97.00 125 ASP A N 1
ATOM 1003 C CA . ASP A 1 125 ? -0.932 -4.385 -14.041 1.00 97.00 125 ASP A CA 1
ATOM 1004 C C . ASP A 1 125 ? 0.381 -5.182 -13.822 1.00 97.00 125 ASP A C 1
ATOM 1006 O O . ASP A 1 125 ? 0.371 -6.331 -13.366 1.00 97.00 125 ASP A O 1
ATOM 1010 N N . SER A 1 126 ? 1.544 -4.563 -14.062 1.00 97.38 126 SER A N 1
ATOM 1011 C CA . SER A 1 126 ? 2.853 -5.138 -13.737 1.00 97.38 126 SER A CA 1
ATOM 1012 C C . SER A 1 126 ? 3.065 -5.188 -12.222 1.00 97.38 126 SER A C 1
ATOM 1014 O O . SER A 1 126 ? 3.423 -4.194 -11.584 1.00 97.38 126 SER A O 1
ATOM 1016 N N . ILE A 1 127 ? 2.888 -6.374 -11.631 1.00 97.19 127 ILE A N 1
ATOM 1017 C CA . ILE A 1 127 ? 3.101 -6.600 -10.192 1.00 97.19 127 ILE A CA 1
ATOM 1018 C C . ILE A 1 127 ? 4.513 -6.179 -9.740 1.00 97.19 127 ILE A C 1
ATOM 1020 O O . ILE A 1 127 ? 4.598 -5.449 -8.749 1.00 97.19 127 ILE A O 1
ATOM 1024 N N . PRO A 1 128 ? 5.619 -6.563 -10.415 1.00 97.25 128 PRO A N 1
ATOM 1025 C CA . PRO A 1 128 ? 6.958 -6.147 -9.991 1.00 97.25 128 PRO A CA 1
ATOM 1026 C C . PRO A 1 128 ? 7.117 -4.623 -9.960 1.00 97.25 128 PRO A C 1
ATOM 1028 O O . PRO A 1 128 ? 7.632 -4.068 -8.989 1.00 97.25 128 PRO A O 1
ATOM 1031 N N . THR A 1 129 ? 6.617 -3.934 -10.987 1.00 97.88 129 THR A N 1
ATOM 1032 C CA . THR A 1 129 ? 6.695 -2.472 -11.107 1.00 97.88 129 THR A CA 1
ATOM 1033 C C . THR A 1 129 ? 5.831 -1.766 -10.071 1.00 97.88 129 THR A C 1
ATOM 1035 O O . THR A 1 129 ? 6.306 -0.843 -9.410 1.00 97.88 129 THR A O 1
ATOM 1038 N N . ALA A 1 130 ? 4.604 -2.239 -9.853 1.00 98.19 130 ALA A N 1
ATOM 1039 C CA . ALA A 1 130 ? 3.716 -1.691 -8.837 1.00 98.19 130 ALA A CA 1
ATOM 1040 C C . ALA A 1 130 ? 4.283 -1.874 -7.423 1.00 98.19 130 ALA A C 1
ATOM 1042 O O . ALA A 1 130 ? 4.248 -0.934 -6.634 1.00 98.19 130 ALA A O 1
ATOM 1043 N N . LEU A 1 131 ? 4.862 -3.036 -7.099 1.00 98.06 131 LEU A N 1
ATOM 1044 C CA . LEU A 1 131 ? 5.496 -3.269 -5.796 1.00 98.06 131 LEU A CA 1
ATOM 1045 C C . LEU A 1 131 ? 6.762 -2.424 -5.605 1.00 98.06 131 LEU A C 1
ATOM 1047 O O . LEU A 1 131 ? 6.970 -1.868 -4.526 1.00 98.06 131 LEU A O 1
ATOM 1051 N N . ALA A 1 132 ? 7.576 -2.261 -6.652 1.00 97.62 132 ALA A N 1
ATOM 1052 C CA . ALA A 1 132 ? 8.702 -1.333 -6.619 1.00 97.62 132 ALA A CA 1
ATOM 1053 C C . ALA A 1 132 ? 8.223 0.103 -6.359 1.00 97.62 132 ALA A C 1
ATOM 1055 O O . ALA A 1 132 ? 8.804 0.810 -5.538 1.00 97.62 132 ALA A O 1
ATOM 1056 N N . ALA A 1 133 ? 7.130 0.525 -6.999 1.00 97.69 133 ALA A N 1
ATOM 1057 C CA . ALA A 1 133 ? 6.560 1.859 -6.826 1.00 97.69 133 ALA A CA 1
ATOM 1058 C C . ALA A 1 133 ? 5.892 2.040 -5.460 1.00 97.69 133 ALA A C 1
ATOM 1060 O O . ALA A 1 133 ? 5.927 3.137 -4.903 1.00 97.69 133 ALA A O 1
ATOM 1061 N N . TYR A 1 134 ? 5.333 0.967 -4.899 1.00 97.94 134 TYR A N 1
ATOM 1062 C CA . TYR A 1 134 ? 4.780 0.944 -3.550 1.00 97.94 134 TYR A CA 1
ATOM 1063 C C . TYR A 1 134 ? 5.866 1.272 -2.522 1.00 97.94 134 TYR A C 1
ATOM 1065 O O . TYR A 1 134 ? 5.665 2.132 -1.669 1.00 97.94 134 TYR A O 1
ATOM 1073 N N . ASN A 1 135 ? 7.041 0.648 -2.653 1.00 96.69 135 ASN A N 1
ATOM 1074 C CA . ASN A 1 135 ? 8.146 0.808 -1.711 1.00 96.69 135 ASN A CA 1
ATOM 1075 C C . ASN A 1 135 ? 9.010 2.057 -1.966 1.00 96.69 135 ASN A C 1
ATOM 1077 O O . ASN A 1 135 ? 9.375 2.771 -1.032 1.00 96.69 135 ASN A O 1
ATOM 1081 N N . ALA A 1 136 ? 9.362 2.317 -3.226 1.00 95.12 136 ALA A N 1
ATOM 1082 C CA . ALA A 1 136 ? 10.296 3.376 -3.608 1.00 95.12 136 ALA A CA 1
ATOM 1083 C C . ALA A 1 136 ? 9.605 4.682 -4.027 1.00 95.12 136 ALA A C 1
ATOM 1085 O O . ALA A 1 136 ? 10.275 5.703 -4.183 1.00 95.12 136 ALA A O 1
ATOM 1086 N N . GLY A 1 137 ? 8.285 4.668 -4.209 1.00 95.38 137 GLY A N 1
ATOM 1087 C CA . GLY A 1 137 ? 7.499 5.788 -4.717 1.00 95.38 137 GLY A CA 1
ATOM 1088 C C . GLY A 1 137 ? 7.380 5.790 -6.245 1.00 95.38 137 GLY A C 1
ATOM 1089 O O . GLY A 1 137 ? 8.361 5.620 -6.974 1.00 95.38 137 GLY A O 1
ATOM 1090 N N . ARG A 1 138 ? 6.166 6.062 -6.741 1.00 95.19 138 ARG A N 1
ATOM 1091 C CA . ARG A 1 138 ? 5.822 6.059 -8.177 1.00 95.19 138 ARG A CA 1
ATOM 1092 C C . ARG A 1 138 ? 6.714 6.944 -9.052 1.00 95.19 138 ARG A C 1
ATOM 1094 O O . ARG A 1 138 ? 7.121 6.526 -10.129 1.00 95.19 138 ARG A O 1
ATOM 1101 N N . GLY A 1 139 ? 7.088 8.133 -8.572 1.00 95.69 139 GLY A N 1
ATOM 1102 C CA . GLY A 1 139 ? 7.947 9.057 -9.321 1.00 95.69 139 GLY A CA 1
ATOM 1103 C C . GLY A 1 139 ? 9.368 8.523 -9.524 1.00 95.69 139 GLY A C 1
ATOM 1104 O O . GLY A 1 139 ? 9.947 8.703 -10.593 1.00 95.69 139 GLY A O 1
ATOM 1105 N N . ASN A 1 140 ? 9.908 7.808 -8.530 1.00 96.56 140 ASN A N 1
ATOM 1106 C CA . ASN A 1 140 ? 11.216 7.170 -8.653 1.00 96.56 140 ASN A CA 1
ATOM 1107 C C . ASN A 1 140 ? 11.180 6.040 -9.679 1.00 96.56 140 ASN A C 1
ATOM 1109 O O . ASN A 1 140 ? 12.072 5.967 -10.520 1.00 96.56 140 ASN A O 1
ATOM 1113 N N . VAL A 1 141 ? 10.132 5.215 -9.654 1.00 97.06 141 VAL A N 1
ATOM 1114 C CA . VAL A 1 141 ? 9.987 4.104 -10.600 1.00 97.06 141 VAL A CA 1
ATOM 1115 C C . VAL A 1 141 ? 9.760 4.591 -12.028 1.00 97.06 141 VAL A C 1
ATOM 1117 O O . VAL A 1 141 ? 10.438 4.098 -12.925 1.00 97.06 141 VAL A O 1
ATOM 1120 N N . ARG A 1 142 ? 8.915 5.612 -12.249 1.00 96.12 142 ARG A N 1
ATOM 1121 C CA . ARG A 1 142 ? 8.790 6.254 -13.572 1.00 96.12 142 ARG A CA 1
ATOM 1122 C C . ARG A 1 142 ? 10.147 6.720 -14.085 1.00 96.12 142 ARG A C 1
ATOM 1124 O O . ARG A 1 142 ? 10.559 6.327 -15.168 1.00 96.12 142 ARG A O 1
ATOM 1131 N N . ARG A 1 143 ? 10.902 7.446 -13.252 1.00 96.88 143 ARG A N 1
ATOM 1132 C CA . ARG A 1 143 ? 12.250 7.894 -13.614 1.00 96.88 143 ARG A CA 1
ATOM 1133 C C . ARG A 1 143 ? 13.164 6.724 -13.973 1.00 96.88 143 ARG A C 1
ATOM 1135 O O . ARG A 1 143 ? 13.944 6.853 -14.910 1.00 96.88 143 ARG A O 1
ATOM 1142 N N . TRP A 1 144 ? 13.119 5.613 -13.233 1.00 96.56 144 TRP A N 1
ATOM 1143 C CA . TRP A 1 144 ? 13.964 4.449 -13.515 1.00 96.56 144 TRP A CA 1
ATOM 1144 C C . TRP A 1 144 ? 13.668 3.817 -14.877 1.00 96.56 144 TRP A C 1
ATOM 1146 O O . TRP A 1 144 ? 14.612 3.470 -15.591 1.00 96.56 144 TRP A O 1
ATOM 1156 N N . LEU A 1 145 ? 12.386 3.723 -15.236 1.00 95.31 145 LEU A N 1
ATOM 1157 C CA . LEU A 1 145 ? 11.934 3.228 -16.536 1.00 95.31 145 LEU A CA 1
ATOM 1158 C C . LEU A 1 145 ? 12.316 4.203 -17.661 1.00 95.31 145 LEU A C 1
ATOM 1160 O O . LEU A 1 145 ? 12.882 3.783 -18.670 1.00 95.31 145 LEU A O 1
ATOM 1164 N N . ASP A 1 146 ? 12.104 5.506 -17.455 1.00 95.81 146 ASP A N 1
ATOM 1165 C CA . ASP A 1 146 ? 12.392 6.553 -18.445 1.00 95.81 146 ASP A CA 1
ATOM 1166 C C . ASP A 1 146 ? 13.879 6.600 -18.820 1.00 95.81 146 ASP A C 1
ATOM 1168 O O . ASP A 1 146 ? 14.238 6.653 -19.998 1.00 95.81 146 ASP A O 1
ATOM 1172 N N . VAL A 1 147 ? 14.765 6.543 -17.817 1.00 97.00 147 VAL A N 1
ATOM 1173 C CA . VAL A 1 147 ? 16.224 6.553 -18.033 1.00 97.00 147 VAL A CA 1
ATOM 1174 C C . VAL A 1 147 ? 16.801 5.160 -18.308 1.00 97.00 147 VAL A C 1
ATOM 1176 O O . VAL A 1 147 ? 18.014 5.030 -18.464 1.00 97.00 147 VAL A O 1
ATOM 1179 N N . LYS A 1 148 ? 15.950 4.124 -18.367 1.00 94.19 148 LYS A N 1
ATOM 1180 C CA . LYS A 1 148 ? 16.303 2.723 -18.654 1.00 94.19 148 LYS A CA 1
ATOM 1181 C C . LYS A 1 148 ? 17.377 2.135 -17.732 1.00 94.19 148 LYS A C 1
ATOM 1183 O O . LYS A 1 148 ? 18.172 1.300 -18.156 1.00 94.19 148 LYS A O 1
ATOM 1188 N N . VAL A 1 149 ? 17.406 2.557 -16.466 1.00 95.12 149 VAL A N 1
ATOM 1189 C CA . VAL A 1 149 ? 18.260 1.916 -15.442 1.00 95.12 149 VAL A CA 1
ATOM 1190 C C . VAL A 1 149 ? 17.633 0.616 -14.923 1.00 95.12 149 VAL A C 1
ATOM 1192 O O . VAL A 1 149 ? 18.333 -0.233 -14.379 1.00 95.12 149 VAL A O 1
ATOM 1195 N N . TRP A 1 150 ? 16.322 0.455 -15.116 1.00 93.56 150 TRP A N 1
ATOM 1196 C CA . TRP A 1 150 ? 15.561 -0.762 -14.853 1.00 93.56 150 TRP A CA 1
ATOM 1197 C C . TRP A 1 150 ? 14.488 -0.939 -15.936 1.00 93.56 150 TRP A C 1
ATOM 1199 O O . TRP A 1 150 ? 13.975 0.054 -16.451 1.00 93.56 150 TRP A O 1
ATOM 1209 N N . ASP A 1 151 ? 14.156 -2.180 -16.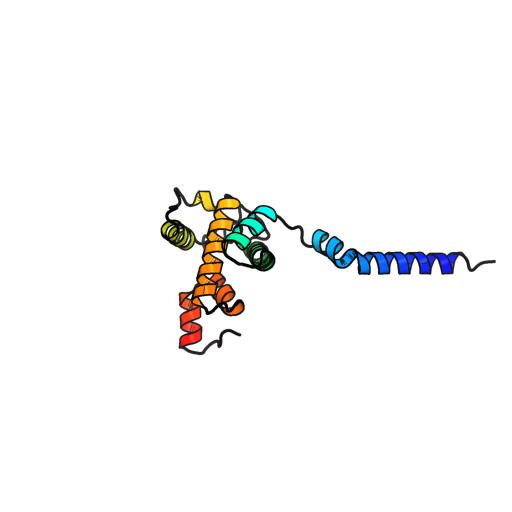292 1.00 90.56 151 ASP A N 1
ATOM 1210 C CA . ASP A 1 151 ? 13.213 -2.533 -17.365 1.00 90.56 151 ASP A CA 1
ATOM 1211 C C . ASP A 1 151 ? 11.841 -3.006 -16.852 1.00 90.56 151 ASP A C 1
ATOM 1213 O O . ASP A 1 151 ? 10.972 -3.380 -17.642 1.00 90.56 151 ASP A O 1
ATOM 1217 N N . GLY A 1 152 ? 11.631 -2.977 -15.534 1.00 85.19 152 GLY A N 1
ATOM 1218 C CA . GLY A 1 152 ? 10.378 -3.390 -14.910 1.00 85.19 152 GLY A CA 1
ATOM 1219 C C . GLY A 1 152 ? 10.283 -4.887 -14.607 1.00 85.19 152 GLY A C 1
ATOM 1220 O O . GLY A 1 152 ? 9.206 -5.326 -14.195 1.00 85.19 152 GLY A O 1
ATOM 1221 N N . LYS A 1 153 ? 11.362 -5.660 -14.800 1.00 82.12 153 LYS A N 1
ATOM 1222 C CA . LYS A 1 153 ? 11.412 -7.110 -14.556 1.00 82.12 153 LYS A CA 1
ATOM 1223 C C . LYS A 1 153 ? 12.507 -7.523 -13.576 1.00 82.12 153 LYS A C 1
ATOM 1225 O O . LYS A 1 153 ? 13.448 -6.733 -13.335 1.00 82.12 153 LYS A O 1
#

pLDDT: mean 91.6, std 11.05, range [55.28, 98.75]